Protein AF-A0A517M994-F1 (afdb_monomer)

Foldseek 3Di:
DDPVVVVVVVVVVVVVVVVVVVVVVVVVLVVADQDEADPVLVVLQLVLCVPPLVQAFLQPSPHRQADPVSHGDPQKDKAQLPGRNDRHNLRIHIGGVVLRVCCVPPVVSSVVSVVSSVVSNVSSVVVVDPDPD

Mean predicted aligned error: 7.95 Å

Nearest PDB structures (foldseek):
  5zmm-assembly1_F  TM=6.343E-01  e=2.095E-02  Streptomyces coelicolor A3(2)
  5zmm-assembly1_E  TM=6.174E-01  e=2.700E-02  Streptomyces coelicolor A3(2)
  5zmm-assembly1_C  TM=6.203E-01  e=7.939E-02  Streptomyces coelicolor A3(2)
  5zmm-assembly1_A  TM=5.895E-01  e=9.013E-02  Streptomyces coelicolor A3(2)
  3ldy-assembly1_A  TM=4.430E-01  e=9.429E-01  Aquipseudomonas alcaligenes

Secondary structure (DSSP, 8-state):
--HHHHHHHHHHHHHHHHHHHHHHHHHHHHHSPPPPPPHHHHHHHHHHHHHHSTTB-TTTSSSB-B-TTSPBPTTEEEEESS-TT--SGGGEEEEEHHHHHHHHH-HHHHHHHHHHHHHHHHHHHHHHSPP--

Radius of gyration: 19.08 Å; Cα contacts (8 Å, |Δi|>4): 148; chains: 1; bounding box: 38×35×62 Å

Sequence (133 aa):
MNDTEIMEVLYRLESKIDEGLAQIIERIDAIERRRHPSPKTKEELVQTVRDFYKYRCPCCELTQILNDRGTPKEVAQYDHWISKSRNKADQMWIVCRKCNSRLEVDSEFKNRSANRFKSFQERREQNAKPLLD

Structure (mmCIF, N/CA/C/O backbone):
data_AF-A0A517M994-F1
#
_entry.id   AF-A0A517M994-F1
#
loop_
_atom_site.group_PDB
_atom_site.id
_atom_site.type_symbol
_atom_site.label_atom_id
_atom_site.label_alt_id
_atom_site.label_comp_id
_atom_site.label_asym_id
_atom_site.label_entity_id
_atom_site.label_seq_id
_atom_site.pdbx_PDB_ins_code
_atom_site.Cartn_x
_atom_site.Cartn_y
_atom_site.Cartn_z
_atom_site.occupancy
_atom_site.B_iso_or_equiv
_atom_site.auth_seq_id
_atom_site.auth_comp_id
_atom_site.auth_asym_id
_atom_site.auth_atom_id
_atom_site.pdbx_PDB_model_num
ATOM 1 N N . MET A 1 1 ? 24.733 10.646 -42.029 1.00 63.59 1 MET A N 1
ATOM 2 C CA . MET A 1 1 ? 23.613 10.024 -41.311 1.00 63.59 1 MET A CA 1
ATOM 3 C C . MET A 1 1 ? 22.509 11.055 -41.280 1.00 63.59 1 MET A C 1
ATOM 5 O O . MET A 1 1 ? 22.800 12.181 -40.889 1.00 63.59 1 MET A O 1
ATOM 9 N N . ASN A 1 2 ? 21.340 10.750 -41.830 1.00 88.00 2 ASN A N 1
ATOM 10 C CA . ASN A 1 2 ? 20.225 11.700 -41.841 1.00 88.00 2 ASN A CA 1
ATOM 11 C C . ASN A 1 2 ? 19.509 11.708 -40.475 1.00 88.00 2 ASN A C 1
ATOM 13 O O . ASN A 1 2 ? 19.733 10.825 -39.645 1.00 88.00 2 ASN A O 1
ATOM 17 N N . ASP A 1 3 ? 18.663 12.709 -40.236 1.00 87.88 3 ASP A N 1
ATOM 18 C CA . ASP A 1 3 ? 17.961 12.863 -38.954 1.00 87.88 3 ASP A CA 1
ATOM 19 C C . ASP A 1 3 ? 17.102 11.637 -38.605 1.00 87.88 3 ASP A C 1
ATOM 21 O O . ASP A 1 3 ? 16.994 11.265 -37.439 1.00 87.88 3 ASP A O 1
ATOM 25 N N . THR A 1 4 ? 16.547 10.951 -39.607 1.00 91.19 4 THR A N 1
ATOM 26 C CA . THR A 1 4 ? 15.769 9.720 -39.420 1.00 91.19 4 THR A CA 1
ATOM 27 C C . THR A 1 4 ? 16.638 8.574 -38.893 1.00 91.19 4 THR A C 1
ATOM 29 O O . THR A 1 4 ? 16.275 7.936 -37.909 1.00 91.19 4 THR A O 1
ATOM 32 N N . GLU A 1 5 ? 17.819 8.364 -39.474 1.00 92.06 5 GLU A N 1
ATOM 33 C CA . GLU A 1 5 ? 18.788 7.354 -39.030 1.00 92.06 5 GLU A CA 1
ATOM 34 C C . GLU A 1 5 ? 19.305 7.647 -37.611 1.00 92.06 5 GLU A C 1
ATOM 36 O O . GLU A 1 5 ? 19.498 6.726 -36.817 1.00 92.06 5 GLU A O 1
ATOM 41 N N . ILE A 1 6 ? 19.498 8.926 -37.258 1.00 90.88 6 ILE A N 1
ATOM 42 C CA . ILE A 1 6 ? 19.869 9.334 -35.892 1.00 90.88 6 ILE A CA 1
ATOM 43 C C . ILE A 1 6 ? 18.756 8.964 -34.905 1.00 90.88 6 ILE A C 1
ATOM 45 O O . ILE A 1 6 ? 19.036 8.358 -33.868 1.00 90.88 6 ILE A O 1
ATOM 49 N N . MET A 1 7 ? 17.502 9.284 -35.227 1.00 92.38 7 MET A N 1
ATOM 50 C CA . MET A 1 7 ? 16.362 8.996 -34.352 1.00 92.38 7 MET A CA 1
ATOM 51 C C . MET A 1 7 ? 16.140 7.494 -34.155 1.00 92.38 7 MET A C 1
ATOM 53 O O . MET A 1 7 ? 15.908 7.059 -33.029 1.00 92.38 7 MET A O 1
ATOM 57 N N . GLU A 1 8 ? 16.271 6.678 -35.202 1.00 93.88 8 GLU A N 1
ATOM 58 C CA . GLU A 1 8 ? 16.164 5.217 -35.087 1.00 93.88 8 GLU A CA 1
ATOM 59 C C . GLU A 1 8 ? 17.232 4.625 -34.158 1.00 93.88 8 GLU A C 1
ATOM 61 O O . GLU A 1 8 ? 16.941 3.749 -33.336 1.00 93.88 8 GLU A O 1
ATOM 66 N N . VAL A 1 9 ? 18.470 5.123 -34.245 1.00 92.31 9 VAL A N 1
ATOM 67 C CA . VAL A 1 9 ? 19.553 4.704 -33.348 1.00 92.31 9 VAL A CA 1
ATOM 68 C C . VAL A 1 9 ? 19.260 5.118 -31.907 1.00 92.31 9 VAL A C 1
ATOM 70 O O . VAL A 1 9 ? 19.469 4.307 -31.002 1.00 92.31 9 VAL A O 1
ATOM 73 N N . LEU A 1 10 ? 18.747 6.332 -31.683 1.00 92.31 10 LEU A N 1
ATOM 74 C CA . LEU A 1 10 ? 18.384 6.811 -30.347 1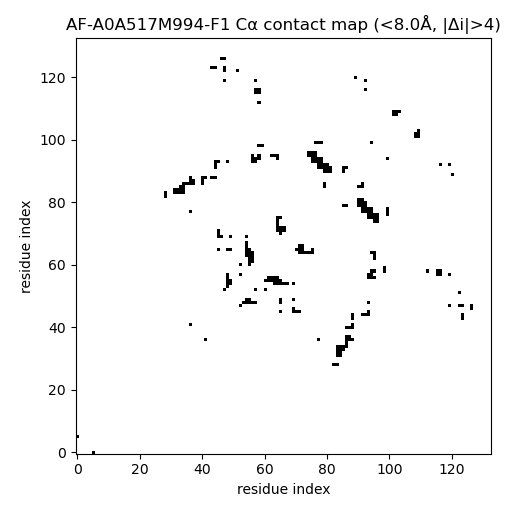.00 92.31 10 LEU A CA 1
ATOM 75 C C . LEU A 1 10 ? 17.275 5.960 -29.717 1.00 92.31 10 LEU A C 1
ATOM 77 O O . LEU A 1 10 ? 17.461 5.482 -28.601 1.00 92.31 10 LEU A O 1
ATOM 81 N N . TYR A 1 11 ? 16.191 5.672 -30.443 1.00 92.31 11 TYR A N 1
ATOM 82 C CA . TYR A 1 11 ? 15.117 4.807 -29.937 1.00 92.31 11 TYR A CA 1
ATOM 83 C C . TYR A 1 11 ? 15.606 3.395 -29.617 1.00 92.31 11 TYR A C 1
ATOM 85 O O . TYR A 1 11 ? 15.238 2.805 -28.600 1.00 92.31 11 TYR A O 1
ATOM 93 N N . ARG A 1 12 ? 16.481 2.841 -30.462 1.00 91.06 12 ARG A N 1
ATOM 94 C CA . ARG A 1 12 ? 17.067 1.522 -30.217 1.00 91.06 12 ARG A CA 1
ATOM 95 C C . ARG A 1 12 ? 17.968 1.516 -28.982 1.00 91.06 12 ARG A C 1
ATOM 97 O O . ARG A 1 12 ? 18.030 0.503 -28.286 1.00 91.06 12 ARG A O 1
ATOM 104 N N . LEU A 1 13 ? 18.699 2.601 -28.732 1.00 91.75 13 LEU A N 1
ATOM 105 C CA . LEU A 1 13 ? 19.519 2.746 -27.531 1.00 91.75 13 LEU A CA 1
ATOM 106 C C . LEU A 1 13 ? 18.650 2.882 -26.280 1.00 91.75 13 LEU A C 1
ATOM 108 O O . LEU A 1 13 ? 18.916 2.179 -25.311 1.00 91.75 13 LEU A O 1
ATOM 112 N N . GLU A 1 14 ? 17.604 3.707 -26.319 1.00 92.62 14 GLU A N 1
ATOM 113 C CA . GLU A 1 14 ? 16.649 3.882 -25.218 1.00 92.62 14 GLU A CA 1
ATOM 114 C C . GLU A 1 14 ? 15.987 2.550 -24.842 1.00 92.62 14 GLU A C 1
ATOM 116 O O . GLU A 1 14 ? 16.100 2.104 -23.703 1.00 92.62 14 GLU A O 1
ATOM 121 N N . SER A 1 15 ? 15.451 1.823 -25.827 1.00 89.19 15 SER A N 1
ATOM 122 C CA . SER A 1 15 ? 14.848 0.503 -25.610 1.00 89.19 15 SER A CA 1
ATOM 123 C C . SER A 1 15 ? 15.833 -0.508 -25.008 1.00 89.19 15 SER A C 1
ATOM 125 O O . SER A 1 15 ? 15.466 -1.258 -24.107 1.00 89.19 15 SER A O 1
ATOM 127 N N . LYS A 1 16 ? 17.099 -0.518 -25.450 1.00 90.38 16 LYS A N 1
ATOM 128 C CA . LYS A 1 16 ? 18.131 -1.394 -24.867 1.00 90.38 16 LYS A CA 1
ATOM 129 C C . LYS A 1 16 ? 18.502 -1.005 -23.438 1.00 90.38 16 LYS A C 1
ATOM 131 O O . LYS A 1 16 ? 18.841 -1.883 -22.645 1.00 90.38 16 LYS A O 1
ATOM 136 N N . ILE A 1 17 ? 18.494 0.289 -23.121 1.00 91.00 17 ILE A N 1
ATOM 137 C CA . ILE A 1 17 ? 18.739 0.784 -21.764 1.00 91.00 17 ILE A CA 1
ATOM 138 C C . ILE A 1 17 ? 17.594 0.344 -20.853 1.00 91.00 17 ILE A C 1
ATOM 140 O O . ILE A 1 17 ? 17.867 -0.222 -19.797 1.00 91.00 17 ILE A O 1
ATOM 144 N N . ASP A 1 18 ? 16.345 0.513 -21.281 1.00 84.81 18 ASP A N 1
ATOM 145 C CA . ASP A 1 18 ? 15.169 0.098 -20.515 1.00 84.81 18 ASP A CA 1
ATOM 146 C C . ASP A 1 18 ? 15.154 -1.414 -20.261 1.00 84.81 18 ASP A C 1
ATOM 148 O O . ASP A 1 18 ? 14.978 -1.856 -19.123 1.00 84.81 18 ASP A O 1
ATOM 152 N N . GLU A 1 19 ? 15.427 -2.220 -21.293 1.00 86.00 19 GLU A N 1
ATOM 153 C CA . GLU A 1 19 ? 15.557 -3.676 -21.165 1.00 86.00 19 GLU A CA 1
ATOM 154 C C . GLU A 1 19 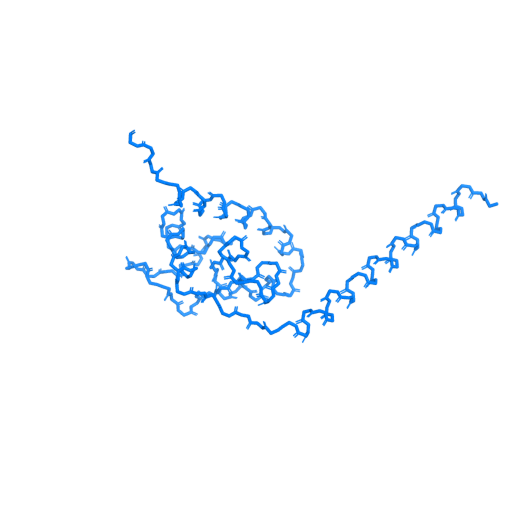? 16.692 -4.069 -20.209 1.00 86.00 19 GLU A C 1
ATOM 156 O O . GLU A 1 19 ? 16.522 -4.938 -19.350 1.00 86.00 19 GLU A O 1
ATOM 161 N N . GLY A 1 20 ? 17.855 -3.422 -20.334 1.00 87.88 20 GLY A N 1
ATOM 162 C CA . GLY A 1 20 ? 19.002 -3.664 -19.464 1.00 87.88 20 GLY A CA 1
ATOM 163 C C . GLY A 1 20 ? 18.715 -3.309 -18.004 1.00 87.88 20 GLY A C 1
ATOM 164 O O . GLY A 1 20 ? 19.054 -4.078 -17.102 1.00 87.88 20 GLY A O 1
ATOM 165 N N . LEU A 1 21 ? 18.049 -2.178 -17.758 1.00 87.12 21 LEU A N 1
ATOM 166 C CA . LEU A 1 21 ? 17.637 -1.749 -16.421 1.00 87.12 21 LEU A CA 1
ATOM 167 C C . LEU A 1 21 ? 16.617 -2.714 -15.812 1.00 87.12 21 LEU A C 1
ATOM 169 O O . LEU A 1 21 ? 16.775 -3.094 -14.651 1.00 87.12 21 LEU A O 1
ATOM 173 N N . ALA A 1 22 ? 15.632 -3.172 -16.589 1.00 75.12 22 ALA A N 1
ATOM 174 C CA . ALA A 1 22 ? 14.660 -4.164 -16.136 1.00 75.12 22 ALA A CA 1
ATOM 175 C C . ALA A 1 22 ? 15.344 -5.472 -15.691 1.00 75.12 22 ALA A C 1
ATOM 177 O O . ALA A 1 22 ? 15.093 -5.954 -14.587 1.00 75.12 22 ALA A O 1
ATOM 178 N N . GLN A 1 23 ? 16.287 -5.992 -16.486 1.00 77.81 23 GLN A N 1
ATOM 179 C CA . GLN A 1 23 ? 17.038 -7.211 -16.145 1.00 77.81 23 GLN A CA 1
ATOM 180 C C . GLN A 1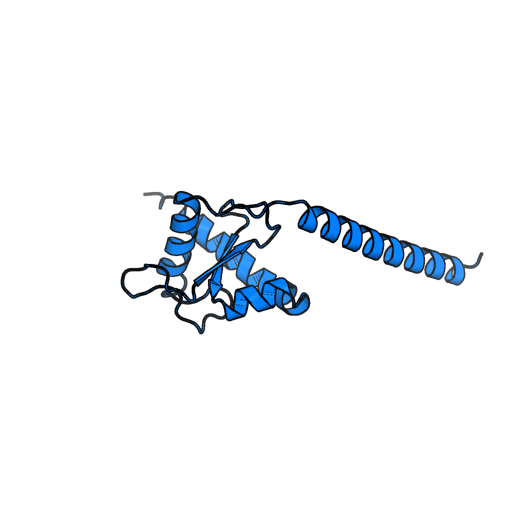 23 ? 17.906 -7.050 -14.887 1.00 77.81 23 GLN A C 1
ATOM 182 O O . GLN A 1 23 ? 18.058 -7.990 -14.102 1.00 77.81 23 GLN A O 1
ATOM 187 N N . ILE A 1 24 ? 18.502 -5.872 -14.680 1.00 82.94 24 ILE A N 1
ATOM 188 C CA . ILE A 1 24 ? 19.281 -5.579 -13.468 1.00 82.94 24 ILE A CA 1
ATOM 189 C C . ILE A 1 24 ? 18.366 -5.565 -12.240 1.00 82.94 24 ILE A C 1
ATOM 191 O O . ILE A 1 24 ? 18.716 -6.166 -11.223 1.00 82.94 24 ILE A O 1
ATOM 195 N N . ILE A 1 25 ? 17.196 -4.928 -12.339 1.00 76.69 25 ILE A N 1
ATOM 196 C CA . ILE A 1 25 ? 16.203 -4.879 -11.259 1.00 76.69 25 ILE A CA 1
ATOM 197 C C . ILE A 1 25 ? 15.748 -6.295 -10.884 1.00 76.69 25 ILE A C 1
ATOM 199 O O . ILE A 1 25 ? 15.785 -6.642 -9.706 1.00 76.69 25 ILE A O 1
ATOM 203 N N . GLU A 1 26 ? 15.428 -7.147 -11.863 1.00 71.50 26 GLU A N 1
ATOM 204 C CA . GLU A 1 26 ? 15.037 -8.543 -11.610 1.00 71.50 26 GLU A CA 1
ATOM 205 C C . GLU A 1 26 ? 16.127 -9.339 -10.878 1.00 71.50 26 GLU A C 1
ATOM 207 O O . GLU A 1 26 ? 15.842 -10.084 -9.937 1.00 71.50 26 GLU A O 1
ATOM 212 N N . ARG A 1 27 ? 17.397 -9.173 -11.271 1.00 76.50 27 ARG A N 1
ATOM 213 C CA . ARG A 1 27 ? 18.526 -9.844 -10.605 1.00 76.50 27 ARG A CA 1
ATOM 214 C C . ARG A 1 27 ? 18.738 -9.344 -9.180 1.00 76.50 27 ARG A C 1
ATOM 216 O O . ARG A 1 27 ? 19.051 -10.150 -8.307 1.00 76.50 27 ARG A O 1
ATOM 223 N N . ILE A 1 28 ? 18.570 -8.044 -8.937 1.00 72.12 28 ILE A N 1
ATOM 224 C CA . ILE A 1 28 ? 18.635 -7.471 -7.587 1.00 72.12 28 ILE A CA 1
ATOM 225 C C . ILE A 1 28 ? 17.508 -8.051 -6.730 1.00 72.12 28 ILE A C 1
ATOM 227 O O . ILE A 1 28 ? 17.782 -8.567 -5.648 1.00 72.12 28 ILE A O 1
ATOM 231 N N . ASP A 1 29 ? 16.275 -8.069 -7.235 1.00 67.75 29 ASP A N 1
ATOM 232 C CA . ASP A 1 29 ? 15.121 -8.633 -6.527 1.00 67.75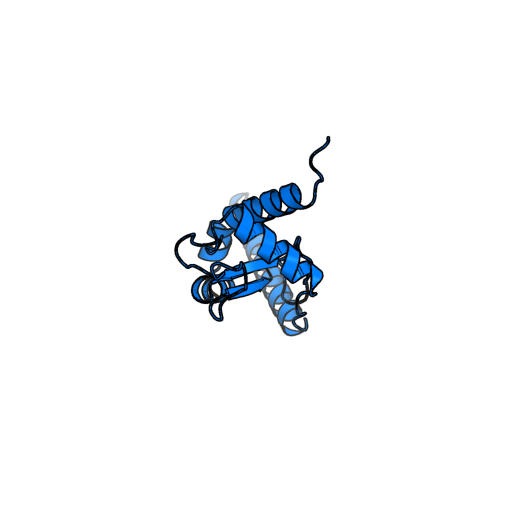 29 ASP A CA 1
ATOM 233 C C . ASP A 1 29 ? 15.283 -10.132 -6.224 1.00 67.75 29 ASP A C 1
ATOM 235 O O . ASP A 1 29 ? 14.830 -10.602 -5.178 1.00 67.75 29 ASP A O 1
ATOM 239 N N . ALA A 1 30 ? 15.962 -10.888 -7.095 1.00 67.25 30 ALA A N 1
ATOM 240 C CA . ALA A 1 30 ? 16.276 -12.299 -6.866 1.00 67.25 30 ALA A CA 1
ATOM 241 C C . ALA A 1 30 ? 17.313 -12.519 -5.745 1.00 67.25 30 ALA A C 1
ATOM 243 O O . ALA A 1 30 ? 17.317 -13.571 -5.101 1.00 67.25 30 ALA A O 1
ATOM 244 N N . ILE A 1 31 ? 18.189 -11.540 -5.501 1.00 71.69 31 ILE A N 1
ATOM 245 C CA . ILE A 1 31 ? 19.222 -11.582 -4.453 1.00 71.69 31 ILE A CA 1
ATOM 246 C C . ILE A 1 31 ? 18.692 -10.996 -3.134 1.00 71.69 31 ILE A C 1
ATOM 248 O O . ILE A 1 31 ? 19.098 -11.412 -2.042 1.00 71.69 31 ILE A O 1
ATOM 252 N N . GLU A 1 32 ? 17.770 -10.037 -3.205 1.00 72.31 32 GLU A N 1
ATOM 253 C CA . GLU A 1 32 ? 17.196 -9.376 -2.042 1.00 72.31 32 GLU A CA 1
ATOM 254 C C . GLU A 1 32 ? 16.319 -10.327 -1.213 1.00 72.31 32 GLU A C 1
ATOM 256 O O . GLU A 1 32 ? 15.211 -10.719 -1.580 1.00 72.31 32 GLU A O 1
ATOM 261 N N . ARG A 1 33 ? 16.780 -10.657 -0.001 1.00 75.81 33 ARG A N 1
ATOM 262 C CA . ARG A 1 33 ? 15.952 -11.391 0.964 1.00 75.81 33 ARG A CA 1
ATOM 263 C C . ARG A 1 33 ? 14.756 -10.541 1.384 1.00 75.81 33 ARG A C 1
ATOM 265 O O . ARG A 1 33 ? 14.926 -9.429 1.894 1.00 75.81 33 ARG A O 1
ATOM 272 N N . ARG A 1 34 ? 13.550 -11.108 1.260 1.00 80.81 34 ARG A N 1
ATOM 273 C CA . ARG A 1 34 ? 12.320 -10.476 1.747 1.00 80.81 34 ARG A CA 1
ATOM 274 C C . ARG A 1 34 ? 12.440 -10.167 3.238 1.00 80.81 34 ARG A C 1
ATOM 276 O O . ARG A 1 34 ? 12.679 -11.068 4.041 1.00 80.81 34 ARG A O 1
ATOM 283 N N . ARG A 1 35 ? 12.232 -8.906 3.620 1.00 86.44 35 ARG A N 1
ATOM 284 C CA . ARG A 1 35 ? 12.205 -8.497 5.031 1.00 86.44 35 ARG A CA 1
ATOM 285 C C . ARG A 1 35 ? 10.773 -8.357 5.517 1.00 86.44 35 ARG A C 1
ATOM 287 O O . ARG A 1 35 ? 9.969 -7.649 4.915 1.00 86.44 35 ARG A O 1
ATOM 294 N N . HIS A 1 36 ? 10.454 -8.998 6.635 1.00 89.44 36 HIS A N 1
ATOM 295 C CA . HIS A 1 36 ? 9.155 -8.815 7.273 1.00 89.44 36 HIS A CA 1
ATOM 296 C C . HIS A 1 36 ? 9.048 -7.416 7.907 1.00 89.44 36 HIS A C 1
ATOM 298 O O . HIS A 1 36 ? 10.047 -6.910 8.428 1.00 89.44 36 HIS A O 1
ATOM 304 N N . PRO A 1 37 ? 7.863 -6.778 7.878 1.00 93.44 37 PRO A N 1
ATOM 305 C CA . PRO A 1 37 ? 7.646 -5.517 8.578 1.00 93.44 37 PRO A CA 1
ATOM 306 C C . PRO A 1 37 ? 7.798 -5.706 10.088 1.00 93.44 37 PRO A C 1
ATOM 308 O O . PRO A 1 37 ? 7.361 -6.721 10.646 1.00 93.44 37 PRO A O 1
ATOM 311 N N . SER A 1 38 ? 8.395 -4.708 10.742 1.00 95.81 38 SER A N 1
ATOM 312 C CA . SER A 1 38 ? 8.483 -4.650 12.205 1.00 95.81 38 SER A CA 1
ATOM 313 C C . SER A 1 38 ? 7.084 -4.551 12.841 1.00 95.81 38 SER A C 1
ATOM 315 O O . SER A 1 38 ? 6.144 -4.128 12.161 1.00 95.81 38 SER A O 1
ATOM 317 N N . PRO A 1 39 ? 6.908 -4.886 14.134 1.00 96.50 39 PRO A N 1
ATOM 318 C CA . PRO A 1 39 ? 5.634 -4.683 14.830 1.00 96.50 39 PRO A CA 1
ATOM 319 C C . PRO A 1 39 ? 5.110 -3.243 14.724 1.00 96.50 39 PRO A C 1
ATOM 321 O O . PRO A 1 39 ? 3.957 -3.057 14.350 1.00 96.50 39 PRO A O 1
ATOM 324 N N . LYS A 1 40 ? 5.982 -2.243 14.921 1.00 96.00 40 LYS A N 1
ATOM 325 C CA . LYS A 1 40 ? 5.648 -0.817 14.769 1.00 96.00 40 LYS A CA 1
ATOM 326 C C . LYS A 1 40 ? 5.156 -0.491 13.357 1.00 96.00 40 LYS A C 1
ATOM 328 O O . LYS A 1 40 ? 4.120 0.135 13.183 1.00 96.00 40 LYS A O 1
ATOM 333 N N . THR A 1 41 ? 5.854 -0.984 12.333 1.00 96.50 41 THR A N 1
ATOM 334 C CA . THR A 1 41 ? 5.416 -0.819 10.939 1.00 96.50 41 THR A CA 1
ATOM 335 C C . THR A 1 41 ? 4.043 -1.444 10.715 1.00 96.50 41 THR A C 1
ATOM 337 O O . THR A 1 41 ? 3.181 -0.824 10.108 1.00 96.50 41 THR A O 1
ATOM 340 N N . LYS A 1 42 ? 3.809 -2.667 11.207 1.00 97.50 42 LYS A N 1
ATOM 341 C CA . LYS A 1 42 ? 2.498 -3.317 11.072 1.00 97.50 42 LYS A CA 1
ATOM 342 C C . LYS A 1 42 ? 1.396 -2.491 11.730 1.00 97.50 42 LYS A C 1
ATOM 344 O O . LYS A 1 42 ? 0.331 -2.359 11.137 1.00 97.50 42 LYS A O 1
ATOM 349 N N . GLU A 1 43 ? 1.659 -1.956 12.916 1.00 96.94 43 GLU A N 1
ATOM 350 C CA . GLU A 1 43 ? 0.730 -1.115 13.665 1.00 96.94 43 GLU A CA 1
ATOM 351 C C . GLU A 1 43 ? 0.368 0.161 12.896 1.00 96.94 43 GLU A C 1
ATOM 353 O O . GLU A 1 43 ? -0.814 0.389 12.655 1.00 96.94 43 GLU A O 1
ATOM 358 N N . GLU A 1 44 ? 1.355 0.910 12.393 1.00 97.31 44 GLU A N 1
ATOM 359 C CA . GLU A 1 44 ? 1.132 2.130 11.596 1.00 97.31 44 GLU A CA 1
ATOM 360 C C . GLU A 1 44 ? 0.252 1.865 10.359 1.00 97.31 44 GLU A C 1
ATOM 362 O O . GLU A 1 44 ? -0.693 2.605 10.058 1.00 97.31 44 GLU A O 1
ATOM 367 N N . LEU A 1 45 ? 0.533 0.773 9.640 1.00 97.81 45 LEU A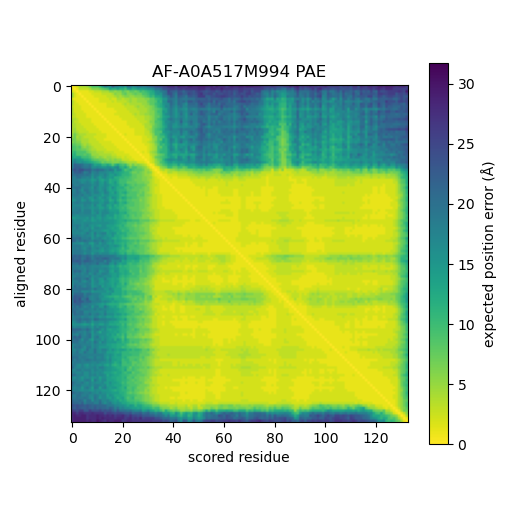 N 1
ATOM 368 C CA . LEU A 1 45 ? -0.230 0.386 8.452 1.00 97.81 45 LEU A CA 1
ATOM 369 C C . LEU A 1 45 ? -1.669 -0.027 8.800 1.00 97.81 45 LEU A C 1
ATOM 371 O O . LEU A 1 45 ? -2.607 0.328 8.084 1.00 97.81 45 LEU A O 1
ATOM 375 N N . VAL A 1 46 ? -1.853 -0.771 9.894 1.00 98.06 46 VAL A N 1
ATOM 376 C CA . VAL A 1 46 ? -3.174 -1.204 10.377 1.00 98.06 46 VAL A CA 1
ATOM 377 C C . VAL A 1 46 ? -3.996 -0.019 10.867 1.00 98.06 46 VAL A C 1
ATOM 379 O O . VAL A 1 46 ? -5.177 0.075 10.532 1.00 98.06 46 VAL A O 1
ATOM 382 N N . GLN A 1 47 ? -3.383 0.897 11.614 1.00 97.00 47 GLN A N 1
ATOM 383 C CA . GLN A 1 47 ? -4.037 2.099 12.113 1.00 97.00 47 GLN A CA 1
ATOM 384 C C . GLN A 1 47 ? -4.528 2.975 10.957 1.00 97.00 47 GLN A C 1
ATOM 386 O O . GLN A 1 47 ? -5.682 3.385 10.939 1.00 97.00 47 GLN A O 1
ATOM 391 N N . THR A 1 48 ? -3.714 3.137 9.912 1.00 97.75 48 THR A N 1
ATOM 392 C CA . THR A 1 48 ? -4.114 3.891 8.712 1.00 97.75 48 THR A CA 1
ATOM 393 C C . THR A 1 48 ? -5.360 3.289 8.047 1.00 97.75 48 THR A C 1
ATOM 395 O O . THR A 1 48 ? -6.276 4.009 7.652 1.00 97.75 48 THR A O 1
ATOM 398 N N . VAL A 1 49 ? -5.448 1.957 7.947 1.00 98.12 49 VAL A N 1
ATOM 399 C CA . VAL A 1 49 ? -6.645 1.289 7.402 1.00 98.12 49 VAL A CA 1
ATOM 400 C C . VAL A 1 49 ? -7.865 1.442 8.305 1.00 98.12 49 VAL A C 1
ATOM 402 O O . VAL A 1 49 ? -8.979 1.627 7.805 1.00 98.12 49 VAL A O 1
ATOM 405 N N . ARG A 1 50 ? -7.672 1.348 9.621 1.00 96.94 50 ARG A N 1
ATOM 406 C CA . ARG A 1 50 ? -8.741 1.539 10.603 1.00 96.94 50 ARG A CA 1
ATOM 407 C C . ARG A 1 50 ? -9.354 2.931 10.471 1.00 96.94 50 ARG A C 1
ATOM 409 O O . ARG A 1 50 ? -10.569 3.031 10.326 1.00 96.94 50 ARG A O 1
ATOM 416 N N . ASP A 1 51 ? -8.512 3.956 10.442 1.00 95.75 51 ASP A N 1
ATOM 417 C CA . ASP A 1 51 ? -8.950 5.344 10.586 1.00 95.75 51 ASP A CA 1
ATOM 418 C C . ASP A 1 51 ? -9.499 5.922 9.274 1.00 95.75 51 ASP A C 1
ATOM 420 O O . ASP A 1 51 ? -10.467 6.679 9.287 1.00 95.75 51 ASP A O 1
ATOM 424 N N . PHE A 1 52 ? -8.948 5.518 8.121 1.00 97.06 52 PHE A N 1
ATOM 425 C CA . PHE A 1 52 ? -9.305 6.129 6.831 1.00 97.06 52 PHE A CA 1
ATOM 426 C C . PHE A 1 52 ? -10.050 5.217 5.862 1.00 97.06 52 PHE A C 1
ATOM 428 O O . PHE A 1 52 ? -10.760 5.709 4.987 1.00 97.06 52 PHE A O 1
ATOM 435 N N . TYR A 1 53 ? -9.919 3.898 5.999 1.00 97.00 53 TYR A N 1
ATOM 436 C CA . TYR A 1 53 ? -10.438 2.946 5.010 1.00 97.00 53 TYR A CA 1
ATOM 437 C C . TYR A 1 53 ? -11.550 2.053 5.559 1.00 97.00 53 TYR A C 1
ATOM 439 O O . TYR A 1 53 ? -11.933 1.076 4.913 1.00 97.00 53 TYR A O 1
ATOM 447 N N . LYS A 1 54 ? -12.091 2.373 6.744 1.00 96.38 54 LYS A N 1
ATOM 448 C CA . LYS A 1 54 ? -13.211 1.651 7.371 1.00 96.38 54 LYS A CA 1
ATOM 449 C C . LYS A 1 54 ? -12.979 0.135 7.368 1.00 96.38 54 LYS A C 1
ATOM 451 O O . LYS A 1 54 ? -13.851 -0.631 6.958 1.00 96.38 54 LYS A O 1
ATOM 456 N N . TYR A 1 55 ? -11.780 -0.294 7.776 1.00 97.94 55 TYR A N 1
ATOM 457 C CA . TYR A 1 55 ? -11.375 -1.707 7.858 1.00 97.94 55 TYR A CA 1
ATOM 458 C C . TYR A 1 55 ? -11.208 -2.431 6.503 1.00 97.94 55 TYR A C 1
ATOM 460 O O . TYR A 1 55 ? -10.990 -3.650 6.469 1.00 97.94 55 TYR A O 1
ATOM 468 N N . ARG A 1 56 ? -11.290 -1.716 5.372 1.00 98.62 56 ARG A N 1
ATOM 469 C CA . ARG A 1 56 ? -11.196 -2.276 4.015 1.00 98.62 56 ARG A CA 1
ATOM 470 C C . ARG A 1 56 ? -9.839 -2.048 3.367 1.00 98.62 56 ARG A C 1
ATOM 472 O O . ARG A 1 56 ? -9.053 -1.200 3.762 1.00 98.62 56 ARG A O 1
ATOM 479 N N . CYS A 1 57 ? -9.558 -2.856 2.352 1.00 98.62 57 CYS A N 1
ATOM 480 C CA . CYS A 1 57 ? -8.329 -2.781 1.584 1.00 98.62 57 CYS A CA 1
ATOM 481 C C . CYS A 1 57 ? -8.195 -1.405 0.906 1.00 98.62 57 CYS A C 1
ATOM 483 O O . CYS A 1 57 ? -9.069 -1.063 0.118 1.00 98.62 57 CYS A O 1
ATOM 485 N N . PRO A 1 58 ? -7.089 -0.668 1.094 1.00 98.38 58 PRO A N 1
ATOM 486 C CA . PRO A 1 58 ? -6.876 0.636 0.461 1.00 98.38 58 PRO A CA 1
ATOM 487 C C . PRO A 1 58 ? -6.621 0.551 -1.052 1.00 98.38 58 PRO A C 1
ATOM 489 O O . PRO A 1 58 ? -6.684 1.551 -1.758 1.00 98.38 58 PRO A O 1
ATOM 492 N N . CYS A 1 59 ? -6.328 -0.643 -1.578 1.00 98.50 59 CYS A N 1
ATOM 493 C CA . CYS A 1 59 ? -6.119 -0.849 -3.008 1.00 98.50 59 CYS A CA 1
ATOM 494 C C . CYS A 1 59 ? -7.438 -1.018 -3.773 1.00 98.50 59 CYS A C 1
ATOM 496 O O . CYS A 1 59 ? -7.565 -0.478 -4.865 1.00 98.50 59 CYS A O 1
ATOM 498 N N . CYS A 1 60 ? -8.406 -1.780 -3.254 1.00 98.00 60 CYS A N 1
ATOM 499 C CA . CYS A 1 60 ? -9.672 -2.027 -3.958 1.00 98.00 60 CYS A CA 1
ATOM 500 C C . CYS A 1 60 ? -10.900 -1.441 -3.268 1.00 98.00 60 CYS A C 1
ATOM 502 O O . CYS A 1 60 ? -11.930 -1.336 -3.914 1.00 98.00 60 CYS A O 1
ATOM 504 N N . GLU A 1 61 ? -10.823 -1.131 -1.975 1.00 97.62 61 GLU A N 1
ATOM 505 C CA . GLU A 1 61 ? -11.918 -0.642 -1.119 1.00 97.62 61 GLU A CA 1
ATOM 506 C C . GLU A 1 61 ? -13.134 -1.585 -1.005 1.00 97.62 61 GLU A C 1
ATOM 508 O O . GLU A 1 61 ? -14.129 -1.289 -0.340 1.00 97.62 61 GLU A O 1
ATOM 513 N N . LEU A 1 62 ? -13.038 -2.783 -1.586 1.00 97.69 62 LEU A N 1
ATOM 514 C CA . LEU A 1 62 ? -14.093 -3.795 -1.569 1.00 97.69 62 LEU A CA 1
ATOM 515 C C . LEU A 1 62 ? -13.904 -4.797 -0.427 1.00 97.69 62 LEU A C 1
ATOM 517 O O . LEU A 1 62 ? -14.846 -5.116 0.293 1.00 97.69 62 LEU A O 1
ATOM 521 N N . THR A 1 63 ? -12.687 -5.314 -0.253 1.00 98.50 63 THR A N 1
ATOM 522 C CA . THR A 1 63 ? -12.421 -6.407 0.690 1.00 98.50 63 THR A CA 1
ATOM 523 C C . THR A 1 63 ? -12.152 -5.877 2.092 1.00 98.50 63 THR A C 1
ATOM 525 O O . THR A 1 63 ? -11.204 -5.121 2.288 1.00 98.50 63 THR A O 1
ATOM 528 N N . GLN A 1 64 ? -12.921 -6.330 3.082 1.00 98.38 64 GLN A N 1
ATOM 529 C CA . GLN A 1 64 ? -12.617 -6.094 4.493 1.00 98.38 64 GLN A CA 1
ATOM 530 C C . GLN A 1 64 ? -11.381 -6.907 4.911 1.00 98.38 64 GLN A C 1
ATOM 532 O O . GLN A 1 64 ? -11.394 -8.140 4.849 1.00 98.38 64 GLN A O 1
ATOM 537 N N . ILE A 1 65 ? -10.316 -6.215 5.321 1.00 98.56 65 ILE A N 1
ATOM 538 C CA . ILE A 1 65 ? -9.021 -6.813 5.689 1.00 98.56 65 ILE A CA 1
ATOM 539 C C . ILE A 1 65 ? -8.730 -6.734 7.187 1.00 98.56 65 ILE A C 1
ATOM 541 O O . ILE A 1 65 ? -7.867 -7.466 7.659 1.00 98.56 65 ILE A O 1
ATOM 545 N N . LEU A 1 66 ? -9.465 -5.907 7.933 1.00 98.44 66 LEU A N 1
ATOM 546 C CA . LEU A 1 66 ? -9.444 -5.885 9.394 1.00 98.44 66 LEU A CA 1
ATOM 547 C C . LEU A 1 66 ? -10.804 -6.345 9.942 1.00 98.44 66 LEU A C 1
ATOM 549 O O . LEU A 1 66 ? -11.838 -6.101 9.324 1.00 98.44 66 LEU A O 1
ATOM 553 N N . ASN A 1 67 ? -10.818 -7.014 11.091 1.00 97.06 67 ASN A N 1
ATOM 554 C CA . ASN A 1 67 ? -12.056 -7.263 11.835 1.00 97.06 67 ASN A CA 1
ATOM 555 C C . ASN A 1 67 ? -12.513 -5.998 12.591 1.00 97.06 67 ASN A C 1
ATOM 557 O O . ASN A 1 67 ? -11.819 -4.981 12.588 1.00 97.06 67 ASN A O 1
ATOM 561 N N . ASP A 1 68 ? -13.646 -6.084 13.287 1.00 91.12 68 ASP A N 1
ATOM 562 C CA . ASP A 1 68 ? -14.251 -4.946 14.000 1.00 91.12 68 ASP A CA 1
ATOM 563 C C . ASP A 1 68 ? -13.419 -4.463 15.202 1.00 91.12 68 ASP A C 1
ATOM 565 O O . ASP A 1 68 ? -13.616 -3.362 15.705 1.00 91.12 68 ASP A O 1
ATOM 569 N N . ARG A 1 69 ? -12.442 -5.263 15.645 1.00 91.88 69 ARG A N 1
ATOM 570 C CA . ARG A 1 69 ? -11.444 -4.883 16.660 1.00 91.88 69 ARG A CA 1
ATOM 571 C C . ARG A 1 69 ? -10.183 -4.277 16.035 1.00 91.88 69 ARG A C 1
ATOM 573 O O . ARG A 1 69 ? -9.196 -4.038 16.725 1.00 91.88 69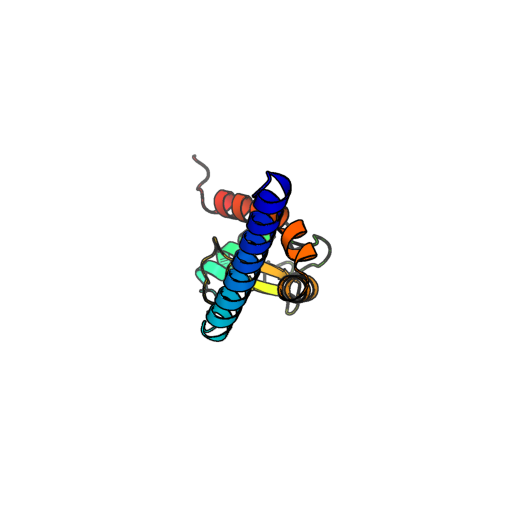 ARG A O 1
ATOM 580 N N . GLY A 1 70 ? -10.173 -4.076 14.717 1.00 91.62 70 GLY A N 1
ATOM 581 C CA . GLY A 1 70 ? -9.027 -3.567 13.978 1.00 91.62 70 GLY A CA 1
ATOM 582 C C . GLY A 1 70 ? -7.854 -4.545 13.883 1.00 91.62 70 GLY A C 1
ATOM 583 O O . GLY A 1 70 ? -6.733 -4.094 13.661 1.00 91.62 70 GLY A O 1
ATOM 584 N N . THR A 1 71 ? -8.079 -5.849 14.067 1.00 96.62 71 THR A N 1
ATOM 585 C CA . THR A 1 71 ? -7.070 -6.904 13.878 1.00 96.62 71 THR A CA 1
ATOM 586 C C . THR A 1 71 ? -7.058 -7.373 12.418 1.00 96.62 71 THR A C 1
ATOM 588 O O . THR A 1 71 ? -8.135 -7.620 11.866 1.00 96.62 71 THR A O 1
ATOM 591 N N . PRO A 1 72 ? -5.885 -7.550 11.780 1.00 97.81 72 PRO A N 1
ATOM 592 C CA . PRO A 1 72 ? -5.796 -8.119 10.436 1.00 97.81 72 PRO A CA 1
ATOM 593 C C . PRO A 1 72 ? -6.439 -9.505 10.318 1.00 97.81 72 PRO A C 1
ATOM 595 O O . PRO A 1 72 ? -6.213 -10.382 11.148 1.00 97.81 72 PRO A O 1
ATOM 598 N N . LYS A 1 73 ? -7.217 -9.711 9.253 1.00 98.06 73 LYS A N 1
ATOM 599 C CA . LYS A 1 73 ? -7.748 -11.018 8.836 1.00 98.06 73 LYS A CA 1
ATOM 600 C C . LYS A 1 73 ? -6.696 -11.771 8.012 1.00 98.06 73 LYS A C 1
ATOM 602 O O . LYS A 1 73 ? -5.808 -11.153 7.435 1.00 98.06 73 LYS A O 1
ATOM 607 N N . GLU A 1 74 ? -6.853 -13.082 7.835 1.00 96.44 74 GLU A N 1
ATOM 608 C CA . GLU A 1 74 ? -5.936 -13.915 7.022 1.00 96.44 74 GLU A CA 1
ATOM 609 C C . GLU A 1 74 ? -5.811 -13.479 5.549 1.00 96.44 74 GLU A C 1
ATOM 611 O O . GLU A 1 74 ? -4.828 -13.773 4.859 1.00 96.44 74 GLU A O 1
ATOM 616 N N . VAL A 1 75 ? -6.829 -12.775 5.049 1.00 97.19 75 VAL A N 1
ATOM 617 C CA . VAL A 1 75 ? -6.832 -12.194 3.703 1.00 97.19 75 VAL A CA 1
ATOM 618 C C . VAL A 1 75 ? -5.957 -10.946 3.596 1.00 97.19 75 VAL A C 1
ATOM 620 O O . VAL A 1 75 ? -5.691 -10.520 2.478 1.00 97.19 75 VAL A O 1
ATOM 623 N N . ALA A 1 76 ? -5.524 -10.347 4.707 1.00 98.06 76 ALA A N 1
ATOM 624 C CA . ALA A 1 76 ? -4.643 -9.188 4.710 1.00 98.06 76 ALA A CA 1
ATOM 625 C C . ALA A 1 76 ? -3.198 -9.608 4.412 1.00 98.06 76 ALA A C 1
ATOM 627 O O . ALA A 1 76 ? -2.717 -10.620 4.915 1.00 98.06 76 ALA A O 1
ATOM 628 N N . GLN A 1 77 ? -2.506 -8.833 3.585 1.00 98.06 77 GLN A N 1
ATOM 629 C CA . GLN A 1 77 ? -1.121 -9.049 3.180 1.00 98.06 77 GLN A CA 1
ATOM 630 C C . GLN A 1 77 ? -0.361 -7.727 3.262 1.00 98.06 77 GLN A C 1
ATOM 632 O O . GLN A 1 77 ? -0.906 -6.677 2.925 1.00 98.06 77 GLN A O 1
ATOM 637 N N . TYR A 1 78 ? 0.894 -7.786 3.701 1.00 97.38 78 TYR A N 1
ATOM 638 C CA . TYR A 1 78 ? 1.788 -6.631 3.733 1.00 97.38 78 TYR A CA 1
ATOM 639 C C . TYR A 1 78 ? 2.574 -6.578 2.425 1.00 97.38 78 TYR A C 1
ATOM 641 O O . TYR A 1 78 ? 3.468 -7.397 2.193 1.00 97.38 78 TYR A O 1
ATOM 649 N N . ASP A 1 79 ? 2.187 -5.639 1.571 1.00 96.75 79 ASP A N 1
ATOM 650 C CA . ASP A 1 79 ? 2.750 -5.449 0.245 1.00 96.75 79 ASP A CA 1
ATOM 651 C C . ASP A 1 79 ? 3.950 -4.499 0.303 1.00 96.75 79 ASP A C 1
ATOM 653 O O . ASP A 1 79 ? 3.911 -3.441 0.940 1.00 96.75 79 ASP A O 1
ATOM 657 N N . HIS A 1 80 ? 5.028 -4.930 -0.346 1.00 94.44 80 HIS A N 1
ATOM 658 C CA . HIS A 1 80 ? 6.291 -4.219 -0.475 1.00 94.44 80 HIS A CA 1
ATOM 659 C C . HIS A 1 80 ? 6.261 -3.433 -1.785 1.00 94.44 80 HIS A C 1
ATOM 661 O O . HIS A 1 80 ? 6.583 -3.980 -2.838 1.00 94.44 80 HIS A O 1
ATOM 667 N N . TRP A 1 81 ? 5.856 -2.164 -1.732 1.00 94.62 81 TRP A N 1
ATOM 668 C CA . TRP A 1 81 ? 5.583 -1.392 -2.947 1.00 94.62 81 TRP A CA 1
ATOM 669 C C . TRP A 1 81 ? 6.836 -1.196 -3.813 1.00 94.62 81 TRP A C 1
ATOM 671 O O . TRP A 1 81 ? 6.784 -1.348 -5.038 1.00 94.62 81 TRP A O 1
ATOM 681 N N . ILE A 1 82 ? 7.963 -0.888 -3.157 1.00 87.69 82 ILE A N 1
ATOM 682 C CA . ILE A 1 82 ? 9.243 -0.575 -3.805 1.00 87.69 82 ILE A CA 1
ATOM 683 C C . ILE A 1 82 ? 10.056 -1.841 -4.097 1.00 87.69 82 ILE A C 1
ATOM 685 O O . ILE A 1 82 ? 10.300 -2.134 -5.259 1.00 87.69 82 ILE A O 1
ATOM 689 N N . SER A 1 83 ? 10.477 -2.581 -3.066 1.00 86.25 83 SER A N 1
ATOM 690 C CA . SER A 1 83 ? 11.226 -3.837 -3.226 1.00 86.25 83 SER A CA 1
ATOM 691 C C . SER A 1 83 ? 11.038 -4.762 -2.025 1.00 86.25 83 SER A C 1
ATOM 693 O O . SER A 1 83 ? 10.692 -4.321 -0.923 1.00 86.25 83 SER A O 1
ATOM 695 N N . LYS A 1 84 ? 11.302 -6.060 -2.212 1.00 86.06 84 LYS A N 1
ATOM 696 C CA . LYS A 1 84 ? 11.091 -7.098 -1.186 1.00 86.06 84 LYS A CA 1
ATOM 697 C C . LYS A 1 84 ? 11.957 -6.886 0.069 1.00 86.06 84 LYS A C 1
ATOM 699 O O . LYS A 1 84 ? 11.570 -7.325 1.157 1.00 86.06 84 LYS A O 1
ATOM 704 N N . SER A 1 85 ? 13.095 -6.194 -0.034 1.00 85.44 85 SER A N 1
ATOM 705 C CA . SER A 1 85 ? 13.961 -5.884 1.115 1.00 85.44 85 SER A CA 1
ATOM 706 C C . SER A 1 85 ? 13.521 -4.662 1.934 1.00 85.44 85 SER A C 1
ATOM 708 O O . SER A 1 85 ? 13.970 -4.488 3.071 1.00 85.44 85 SER A O 1
ATOM 710 N N . ARG A 1 86 ? 12.635 -3.817 1.395 1.00 88.25 86 ARG A N 1
ATOM 711 C CA . ARG A 1 86 ? 12.239 -2.533 1.986 1.00 88.25 86 ARG A CA 1
ATOM 712 C C . ARG A 1 86 ? 11.002 -2.661 2.865 1.00 88.25 86 ARG A C 1
ATOM 714 O O . ARG A 1 86 ? 9.883 -2.729 2.377 1.00 88.25 86 ARG A O 1
ATOM 721 N N . ASN A 1 87 ? 11.205 -2.690 4.182 1.00 91.62 87 ASN A N 1
ATOM 722 C CA . ASN A 1 87 ? 10.162 -3.010 5.160 1.00 91.62 87 ASN A CA 1
ATOM 723 C C . ASN A 1 87 ? 9.728 -1.839 6.063 1.00 91.62 87 ASN A C 1
ATOM 725 O O . ASN A 1 87 ? 9.149 -2.073 7.127 1.00 91.62 87 ASN A O 1
ATOM 729 N N . LYS A 1 88 ? 10.051 -0.597 5.686 1.00 95.00 88 LYS A N 1
ATOM 730 C CA . LYS A 1 88 ? 9.605 0.604 6.402 1.00 95.00 88 LYS A CA 1
ATOM 731 C C . LYS A 1 88 ? 8.172 0.958 6.010 1.00 95.00 88 LYS A C 1
ATOM 733 O O . LYS A 1 88 ? 7.715 0.612 4.923 1.00 95.00 88 LYS A O 1
ATOM 738 N N . ALA A 1 89 ? 7.461 1.665 6.886 1.00 95.50 89 ALA A N 1
ATOM 739 C CA . ALA A 1 89 ? 6.064 2.004 6.641 1.00 95.50 89 ALA A CA 1
ATOM 740 C C . ALA A 1 89 ? 5.883 2.859 5.379 1.00 95.50 89 ALA A C 1
ATOM 742 O O . ALA A 1 89 ? 4.939 2.618 4.633 1.00 95.50 89 ALA A O 1
ATOM 743 N N . ASP A 1 90 ? 6.814 3.781 5.098 1.00 95.94 90 ASP A N 1
ATOM 744 C CA . ASP A 1 90 ? 6.861 4.653 3.908 1.00 95.94 90 ASP A CA 1
ATOM 745 C C . ASP A 1 90 ? 7.045 3.914 2.571 1.00 95.94 90 ASP A C 1
ATOM 747 O O . ASP A 1 90 ? 6.946 4.500 1.497 1.00 95.94 90 ASP A O 1
ATOM 751 N N . GLN A 1 91 ? 7.301 2.609 2.630 1.00 95.25 91 GLN A N 1
ATOM 752 C CA . GLN A 1 91 ? 7.601 1.755 1.480 1.00 95.25 91 GLN A CA 1
ATOM 753 C C . GLN A 1 91 ? 6.625 0.581 1.363 1.00 95.25 91 GLN A C 1
ATOM 755 O O . GLN A 1 91 ? 6.765 -0.267 0.479 1.00 95.25 91 GLN A O 1
ATOM 760 N N . MET A 1 92 ? 5.645 0.521 2.263 1.00 96.81 92 MET A N 1
ATOM 761 C CA . MET A 1 92 ? 4.726 -0.594 2.408 1.00 96.81 92 MET A CA 1
ATOM 762 C C . MET A 1 92 ? 3.290 -0.119 2.588 1.00 96.81 92 MET A C 1
ATOM 764 O O . MET A 1 92 ? 3.013 1.022 2.955 1.00 96.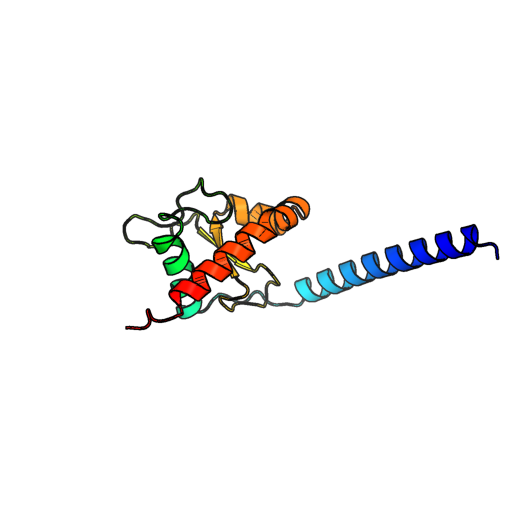81 92 MET A O 1
ATOM 768 N N . TRP A 1 93 ? 2.364 -1.043 2.373 1.00 97.81 93 TRP A N 1
ATOM 769 C CA . TRP A 1 93 ? 0.960 -0.905 2.741 1.00 97.81 93 TRP A CA 1
ATOM 770 C C . TRP A 1 93 ? 0.348 -2.279 3.016 1.00 97.81 93 TRP A C 1
ATOM 772 O O . TRP A 1 93 ? 0.945 -3.315 2.716 1.00 97.81 93 TRP A O 1
ATOM 782 N N . ILE A 1 94 ? -0.828 -2.302 3.641 1.00 98.38 94 ILE A N 1
ATOM 783 C CA . ILE A 1 94 ? -1.571 -3.535 3.909 1.00 98.38 94 ILE A CA 1
ATOM 784 C C . ILE A 1 94 ? -2.764 -3.622 2.953 1.00 98.38 94 ILE A C 1
ATOM 786 O O . ILE A 1 94 ? -3.588 -2.715 2.882 1.00 98.38 94 ILE A O 1
ATOM 790 N N . VAL A 1 95 ? -2.858 -4.710 2.192 1.00 98.62 95 VAL A N 1
ATOM 791 C CA . VAL A 1 95 ? -3.877 -4.916 1.148 1.00 98.62 95 VAL A CA 1
ATOM 792 C C . VAL A 1 95 ? -4.502 -6.305 1.263 1.00 98.62 95 VAL A C 1
ATOM 794 O O . VAL A 1 95 ? -4.077 -7.117 2.078 1.00 98.62 95 VAL A O 1
ATOM 797 N N . CYS A 1 96 ? -5.534 -6.611 0.473 1.00 98.75 96 CYS A N 1
ATOM 798 C CA . CYS A 1 96 ? -6.058 -7.974 0.422 1.00 98.75 96 CYS A CA 1
ATOM 799 C C . CYS A 1 96 ? -5.171 -8.883 -0.446 1.00 98.75 96 CYS A C 1
ATOM 801 O O . CYS A 1 96 ? -4.492 -8.414 -1.360 1.00 98.75 96 CYS A O 1
ATOM 803 N N . ARG A 1 97 ? -5.229 -10.199 -0.208 1.00 98.25 97 ARG A N 1
ATOM 804 C CA . ARG A 1 97 ? -4.448 -11.222 -0.924 1.00 98.25 97 ARG A CA 1
ATOM 805 C C . ARG A 1 97 ? -4.586 -11.106 -2.442 1.00 98.25 97 ARG A C 1
ATOM 807 O O . ARG A 1 97 ? -3.584 -11.122 -3.139 1.00 98.25 97 ARG A O 1
ATOM 814 N N . LYS A 1 98 ? -5.807 -10.894 -2.946 1.00 98.19 98 LYS A N 1
ATOM 815 C CA . LYS A 1 98 ? -6.072 -10.719 -4.385 1.00 98.19 98 LYS A CA 1
ATOM 816 C C . LYS A 1 98 ? -5.338 -9.508 -4.973 1.00 98.19 98 LYS A C 1
ATOM 818 O O . LYS A 1 98 ? -4.796 -9.602 -6.069 1.00 98.19 98 LYS A O 1
ATOM 823 N N . CYS A 1 99 ? -5.333 -8.380 -4.260 1.00 98.44 99 CYS A N 1
ATOM 824 C CA . CYS A 1 99 ? -4.607 -7.186 -4.687 1.00 98.44 99 CYS A CA 1
ATOM 825 C C . CYS A 1 99 ? -3.097 -7.416 -4.640 1.00 98.44 99 CYS A C 1
ATOM 827 O O . CYS A 1 99 ? -2.441 -7.131 -5.630 1.00 98.44 99 CYS A O 1
ATOM 829 N N . ASN A 1 100 ? -2.564 -7.977 -3.550 1.00 97.81 100 ASN A N 1
ATOM 830 C CA . ASN A 1 100 ? -1.131 -8.258 -3.424 1.00 97.81 100 ASN A CA 1
ATOM 831 C C . ASN A 1 100 ? -0.624 -9.181 -4.543 1.00 97.81 100 ASN A C 1
ATOM 833 O O . ASN A 1 100 ? 0.347 -8.839 -5.204 1.00 97.81 100 ASN A O 1
ATOM 837 N N . SER A 1 101 ? -1.329 -10.280 -4.836 1.00 96.38 101 SER A N 1
ATOM 838 C CA . SER A 1 101 ? -0.945 -11.174 -5.937 1.00 96.38 101 SER A CA 1
ATOM 839 C C . SER A 1 101 ? -0.965 -10.476 -7.299 1.00 96.38 101 SER A C 1
ATOM 841 O O . SER A 1 101 ? -0.081 -10.720 -8.107 1.00 96.38 101 SER A O 1
ATOM 843 N N . ARG A 1 102 ? -1.933 -9.583 -7.562 1.00 97.50 102 ARG A N 1
ATOM 844 C CA . ARG A 1 102 ? -1.932 -8.788 -8.804 1.00 97.50 102 ARG A CA 1
ATOM 845 C C . ARG A 1 102 ? -0.797 -7.772 -8.843 1.00 97.50 102 ARG A C 1
ATOM 847 O O . ARG A 1 102 ? -0.192 -7.619 -9.890 1.00 97.50 102 ARG A O 1
ATOM 854 N N . LEU A 1 103 ? -0.504 -7.090 -7.737 1.00 95.62 103 LEU A N 1
ATOM 855 C CA . LEU A 1 103 ? 0.600 -6.124 -7.672 1.00 95.62 103 LEU A CA 1
ATOM 856 C C . LEU A 1 103 ? 1.959 -6.769 -7.969 1.00 95.62 103 LEU A C 1
ATOM 858 O O . LEU A 1 103 ? 2.845 -6.079 -8.463 1.00 95.62 103 LEU A O 1
ATOM 862 N N . GLU A 1 104 ? 2.115 -8.065 -7.685 1.00 91.19 104 GLU A N 1
ATOM 863 C CA . GLU A 1 104 ? 3.348 -8.808 -7.963 1.00 91.19 104 GLU A CA 1
ATOM 864 C C . GLU A 1 104 ? 3.522 -9.180 -9.445 1.00 91.19 104 GLU A C 1
ATOM 866 O O . GLU A 1 104 ? 4.658 -9.283 -9.895 1.00 91.19 104 GLU A O 1
ATOM 871 N N . VAL A 1 105 ? 2.437 -9.363 -10.211 1.00 91.88 105 VAL A N 1
ATOM 872 C CA . VAL A 1 105 ? 2.508 -9.945 -11.573 1.00 91.88 105 VAL A CA 1
ATOM 873 C C . VAL A 1 105 ? 1.913 -9.076 -12.689 1.00 91.88 105 VAL A C 1
ATOM 875 O O . VAL A 1 105 ? 2.127 -9.365 -13.860 1.00 91.88 105 VAL A O 1
ATOM 878 N N . ASP A 1 106 ? 1.142 -8.037 -12.359 1.00 93.00 106 ASP A N 1
ATOM 879 C CA . ASP A 1 106 ? 0.419 -7.178 -13.309 1.00 93.00 106 ASP A CA 1
ATOM 880 C C . ASP A 1 106 ? 0.929 -5.731 -13.188 1.00 93.00 106 ASP A C 1
ATOM 882 O O . ASP A 1 106 ? 0.458 -4.937 -12.363 1.00 93.00 106 ASP A O 1
ATOM 886 N N . SER A 1 107 ? 1.919 -5.390 -14.020 1.00 92.00 107 SER A N 1
ATOM 887 C CA . SER A 1 107 ? 2.577 -4.076 -14.031 1.00 92.00 107 SER A CA 1
ATOM 888 C C . SER A 1 107 ? 1.608 -2.928 -14.320 1.00 92.00 107 SER A C 1
ATOM 890 O O . SER A 1 107 ? 1.721 -1.859 -13.720 1.00 92.00 107 SER A O 1
ATOM 892 N N . GLU A 1 108 ? 0.601 -3.132 -15.173 1.00 94.00 108 GLU A N 1
ATOM 893 C CA . GLU A 1 108 ? -0.416 -2.106 -15.415 1.00 94.00 108 GLU A CA 1
ATOM 894 C C . GLU A 1 108 ? -1.279 -1.858 -14.179 1.00 94.00 108 GLU A C 1
ATOM 896 O O . GLU A 1 108 ? -1.618 -0.717 -13.854 1.00 94.00 108 GLU A O 1
ATOM 901 N N . PHE A 1 109 ? -1.669 -2.921 -13.473 1.00 96.12 109 PHE A N 1
ATOM 902 C CA . PHE A 1 109 ? -2.392 -2.788 -12.217 1.00 96.12 109 PHE A CA 1
ATOM 903 C C . PHE A 1 109 ? -1.551 -2.102 -11.146 1.00 96.12 109 PHE A C 1
ATOM 905 O O . PHE A 1 109 ? -2.097 -1.269 -10.415 1.00 96.12 109 PHE A O 1
ATOM 912 N N . LYS A 1 110 ? -0.245 -2.391 -11.079 1.00 95.56 110 LYS A N 1
ATOM 913 C CA . LYS A 1 110 ? 0.694 -1.679 -10.205 1.00 95.56 110 LYS A CA 1
ATOM 914 C C . LYS A 1 110 ? 0.739 -0.189 -10.554 1.00 95.56 110 LYS A C 1
ATOM 916 O O . LYS A 1 110 ? 0.500 0.636 -9.677 1.00 95.56 110 LYS A O 1
ATOM 921 N N . ASN A 1 111 ? 0.876 0.162 -11.831 1.00 94.12 111 ASN A N 1
ATOM 922 C CA . ASN A 1 111 ? 0.867 1.557 -12.285 1.00 94.12 111 ASN A CA 1
ATOM 923 C C . ASN A 1 111 ? -0.447 2.277 -11.940 1.00 94.12 111 ASN A C 1
ATOM 925 O O . ASN A 1 111 ? -0.429 3.347 -11.333 1.00 94.12 111 ASN A O 1
ATOM 929 N N . ARG A 1 112 ? -1.608 1.668 -12.218 1.00 95.81 112 ARG A N 1
ATOM 930 C CA . ARG A 1 112 ? -2.922 2.242 -11.854 1.00 95.81 112 ARG A CA 1
ATOM 931 C C . ARG A 1 112 ? -3.133 2.354 -10.341 1.00 95.81 112 ARG A C 1
ATOM 933 O O . ARG A 1 112 ? -3.887 3.211 -9.884 1.00 95.81 112 ARG A O 1
ATOM 940 N N . SER A 1 113 ? -2.482 1.497 -9.556 1.00 97.69 113 SER A N 1
ATOM 941 C CA . SER A 1 113 ? -2.561 1.517 -8.093 1.00 97.69 113 SER A CA 1
ATOM 942 C C . SER A 1 113 ? -1.625 2.545 -7.451 1.00 97.69 113 SER A C 1
ATOM 944 O O . SER A 1 113 ? -1.774 2.804 -6.259 1.00 97.69 113 SER A O 1
ATOM 946 N N . ALA A 1 114 ? -0.713 3.171 -8.205 1.00 97.56 114 ALA A N 1
ATOM 947 C CA . ALA A 1 114 ? 0.275 4.106 -7.666 1.00 97.56 114 ALA A CA 1
ATOM 948 C C . ALA A 1 114 ? -0.355 5.299 -6.939 1.00 97.56 114 ALA A C 1
ATOM 950 O O . ALA A 1 114 ? 0.079 5.651 -5.844 1.00 97.56 114 ALA A O 1
ATOM 951 N N . ASN A 1 115 ? -1.437 5.862 -7.483 1.00 97.75 115 ASN A N 1
ATOM 952 C CA . ASN A 1 115 ? -2.162 6.948 -6.820 1.00 97.75 115 ASN A CA 1
ATOM 953 C C . ASN A 1 115 ? -2.822 6.488 -5.513 1.00 97.75 115 ASN A C 1
ATOM 955 O O . ASN A 1 115 ? -2.830 7.234 -4.541 1.00 97.75 115 ASN A O 1
ATOM 959 N N . ARG A 1 116 ? -3.315 5.244 -5.451 1.00 98.25 116 ARG A N 1
ATOM 960 C CA . ARG A 1 116 ? -3.897 4.681 -4.220 1.00 98.25 116 ARG A CA 1
ATOM 961 C C . ARG A 1 116 ? -2.834 4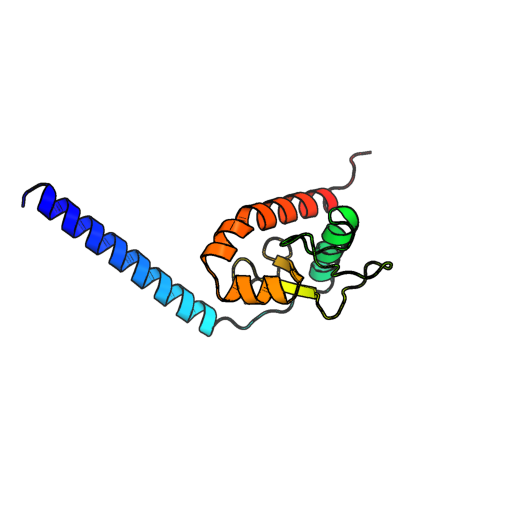.437 -3.161 1.00 98.25 116 ARG A C 1
ATOM 963 O O . ARG A 1 116 ? -3.063 4.751 -1.996 1.00 98.25 116 ARG A O 1
ATOM 970 N N . PHE A 1 117 ? -1.676 3.916 -3.569 1.00 98.38 117 PHE A N 1
ATOM 971 C CA . PHE A 1 117 ? -0.526 3.795 -2.685 1.00 98.38 117 PHE A CA 1
ATOM 972 C C . PHE A 1 117 ? -0.136 5.173 -2.147 1.00 98.38 117 PHE A C 1
ATOM 974 O O . PHE A 1 117 ? -0.104 5.349 -0.936 1.00 98.38 117 PHE A O 1
ATOM 981 N N . LYS A 1 118 ? 0.044 6.176 -3.016 1.00 98.25 118 LYS A N 1
ATOM 982 C CA . LYS A 1 118 ? 0.358 7.553 -2.613 1.00 98.25 118 LYS A CA 1
ATOM 983 C C . LYS A 1 118 ? -0.653 8.113 -1.607 1.00 98.25 118 LYS A C 1
ATOM 985 O O . LYS A 1 118 ? -0.246 8.559 -0.540 1.00 98.25 118 LYS A O 1
ATOM 990 N N . SER A 1 119 ? -1.954 8.022 -1.886 1.00 98.19 119 SER A N 1
ATOM 991 C CA . SER A 1 119 ? -2.987 8.477 -0.947 1.00 98.19 119 SER A CA 1
ATOM 992 C C . SER A 1 119 ? -2.924 7.738 0.390 1.00 98.19 119 SER A C 1
ATOM 994 O O . SER A 1 119 ? -3.072 8.357 1.438 1.00 98.19 119 SER A O 1
ATOM 996 N N . PHE A 1 120 ? -2.655 6.431 0.386 1.00 98.38 120 PHE A N 1
ATOM 997 C CA . PHE A 1 120 ? -2.456 5.675 1.621 1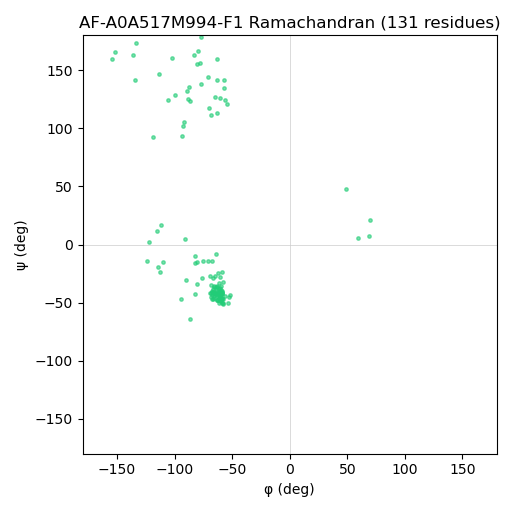.00 98.38 120 PHE A CA 1
ATOM 998 C C . PHE A 1 120 ? -1.258 6.203 2.431 1.00 98.38 120 PHE A C 1
ATOM 1000 O O . PHE A 1 120 ? -1.359 6.344 3.649 1.00 98.38 120 PHE A O 1
ATOM 1007 N N . GLN A 1 121 ? -0.145 6.538 1.770 1.00 98.19 121 GLN A N 1
ATOM 1008 C CA . GLN A 1 121 ? 1.035 7.120 2.421 1.00 98.19 121 GLN A CA 1
ATOM 1009 C C . GLN A 1 121 ? 0.723 8.489 3.044 1.00 98.19 121 GLN A C 1
ATOM 1011 O O . GLN A 1 121 ? 1.062 8.719 4.203 1.00 98.19 121 GLN A O 1
ATOM 1016 N N . GLU A 1 122 ? 0.006 9.355 2.321 1.00 97.94 122 GLU A N 1
ATOM 1017 C CA . GLU A 1 122 ? -0.445 10.663 2.820 1.00 97.94 122 GLU A CA 1
ATOM 1018 C C . GLU A 1 122 ? -1.329 10.515 4.069 1.00 97.94 122 GLU A C 1
ATOM 1020 O O . GLU A 1 122 ? -1.162 11.243 5.047 1.00 97.94 122 GLU A O 1
ATOM 1025 N N . ARG A 1 123 ? -2.242 9.533 4.080 1.00 97.00 123 ARG A N 1
ATOM 1026 C CA . ARG A 1 123 ? -3.071 9.213 5.254 1.00 97.00 123 ARG A CA 1
ATOM 1027 C C . ARG A 1 123 ? -2.251 8.684 6.428 1.00 97.00 123 ARG A C 1
ATOM 1029 O O . ARG A 1 123 ? -2.488 9.091 7.563 1.00 97.00 123 ARG A O 1
ATOM 1036 N N . ARG A 1 124 ? -1.258 7.826 6.181 1.00 96.69 124 ARG A N 1
ATOM 1037 C CA . ARG A 1 124 ? -0.358 7.365 7.248 1.00 96.69 124 ARG A CA 1
ATOM 1038 C C . ARG A 1 124 ? 0.406 8.538 7.863 1.00 96.69 124 ARG A C 1
ATOM 1040 O O . ARG A 1 124 ? 0.516 8.632 9.080 1.00 96.69 124 ARG A O 1
ATOM 1047 N N . GLU A 1 125 ? 0.925 9.442 7.040 1.00 95.75 125 GLU A N 1
ATOM 1048 C CA . GLU A 1 125 ? 1.618 10.637 7.528 1.00 95.75 125 GLU A CA 1
ATOM 1049 C C . GLU A 1 125 ? 0.702 11.559 8.336 1.00 95.75 125 GLU A C 1
ATOM 1051 O O . GLU A 1 125 ? 1.155 12.128 9.326 1.00 95.75 125 GLU A O 1
ATOM 1056 N N . GLN A 1 126 ? -0.577 11.674 7.961 1.00 92.75 126 GLN A N 1
ATOM 1057 C CA . GLN A 1 126 ? -1.579 12.390 8.760 1.00 92.75 126 GLN A CA 1
ATOM 1058 C C . GLN A 1 126 ? -1.745 11.763 10.149 1.00 92.75 126 GLN A C 1
ATOM 1060 O O . GLN A 1 126 ? -1.743 12.497 11.128 1.00 92.75 126 GLN A O 1
ATOM 1065 N N . ASN A 1 127 ? -1.795 10.432 10.250 1.00 88.69 127 ASN A N 1
ATOM 1066 C CA . ASN A 1 127 ? -1.857 9.738 11.543 1.00 88.69 127 ASN A CA 1
ATOM 1067 C C . ASN A 1 127 ? -0.584 9.886 12.389 1.00 88.69 127 ASN A C 1
ATOM 1069 O O . ASN A 1 127 ? -0.648 9.812 13.613 1.00 88.69 127 ASN A O 1
ATOM 1073 N N . ALA A 1 128 ? 0.577 10.056 11.754 1.00 82.56 128 ALA A N 1
ATOM 1074 C CA . ALA A 1 128 ? 1.853 10.182 12.456 1.00 82.56 128 ALA A CA 1
ATOM 1075 C C . ALA A 1 128 ? 2.100 11.594 13.015 1.00 82.56 128 ALA A C 1
ATOM 1077 O O . ALA A 1 128 ? 2.999 11.779 13.838 1.00 82.56 128 ALA A O 1
ATOM 1078 N N . LYS A 1 129 ? 1.338 12.595 12.558 1.00 80.56 129 LYS A N 1
ATOM 1079 C CA . LYS A 1 129 ? 1.415 13.963 13.069 1.00 80.56 129 LYS A CA 1
ATOM 1080 C C . LYS A 1 129 ? 0.453 14.094 14.255 1.00 80.56 129 LYS A C 1
ATOM 1082 O O . LYS A 1 129 ? -0.729 13.803 14.084 1.00 80.56 129 LYS A O 1
ATOM 1087 N N . PRO A 1 130 ? 0.920 14.536 15.437 1.00 57.62 130 PRO A N 1
ATOM 1088 C CA . PRO A 1 130 ? 0.004 14.915 16.499 1.00 57.62 130 PRO A CA 1
ATOM 1089 C C . PRO A 1 130 ? -0.929 16.005 15.968 1.00 57.62 130 PRO A C 1
ATOM 1091 O O . PRO A 1 130 ? -0.492 16.880 15.213 1.00 57.62 130 PRO A O 1
ATOM 1094 N N . LEU A 1 131 ? -2.204 15.945 16.353 1.00 58.59 131 LEU A N 1
ATOM 1095 C CA . LEU A 1 131 ? -3.062 17.120 16.264 1.00 58.59 131 LEU A CA 1
ATOM 1096 C C . LEU A 1 131 ? -2.326 18.221 17.036 1.00 58.59 131 LEU A C 1
ATOM 1098 O O . LEU A 1 131 ? -1.942 18.009 18.182 1.00 58.59 131 LEU A O 1
ATOM 1102 N N . LEU A 1 132 ? -2.004 19.325 16.364 1.00 57.41 132 LEU A N 1
ATOM 1103 C CA . LEU A 1 132 ? -1.541 20.511 17.070 1.00 57.41 132 LEU A CA 1
ATOM 1104 C C . LEU A 1 132 ? -2.721 20.949 17.942 1.00 57.41 132 LEU A C 1
ATOM 1106 O O . LEU A 1 132 ? -3.776 21.270 17.391 1.00 57.41 132 LEU A O 1
ATOM 1110 N N . ASP A 1 133 ? -2.539 20.848 19.258 1.00 47.62 133 ASP A N 1
ATOM 1111 C CA . ASP A 1 133 ? -3.450 21.393 20.268 1.00 47.62 133 ASP A CA 1
ATOM 1112 C C . ASP A 1 133 ? -3.555 22.923 20.141 1.00 47.62 133 ASP A C 1
ATOM 1114 O O . ASP A 1 133 ? -2.512 23.575 19.879 1.00 47.62 133 ASP A O 1
#

Organism: NCBI:txid1930274

pLDDT: mean 91.2, std 9.95, range [47.62, 98.75]

Solvent-accessible surface area (backbone atoms only — not comparable to full-atom values): 7426 Å² total; per-residue (Å²): 131,55,73,66,61,52,50,54,52,49,53,55,48,51,54,51,48,54,53,50,50,51,54,51,51,52,54,48,59,72,68,45,63,71,43,77,59,48,73,69,34,50,48,53,44,44,48,36,26,47,76,74,39,76,26,17,12,66,80,76,65,72,52,71,22,31,46,99,86,60,46,77,38,93,51,39,37,82,39,48,75,78,40,53,54,44,39,50,56,96,36,40,45,55,27,33,48,72,56,46,58,41,54,76,75,32,68,66,58,37,60,70,40,45,63,41,52,50,52,50,50,55,48,35,53,55,71,71,46,76,81,84,127